Protein AF-A0AAV0WCS9-F1 (afdb_monomer)

Nearest PDB structures (foldseek):
  6gse-assembly1_A  TM=4.432E-01  e=2.119E-03  Rattus norvegicus
  8rb3-assembly1_A  TM=5.632E-01  e=1.504E-02  Mus musculus
  8uyo-assembly1_1  TM=5.446E-01  e=7.698E-02  Homo sapiens
  7n9v-assembly1_C  TM=5.754E-01  e=1.910E+00  Human immunodeficiency virus 1
  6bht-assembly1_D  TM=5.133E-01  e=1.537E+00  Human immunodeficiency virus type 1 (NEW YORK-5 ISOLATE)

Solvent-accessible surface area (backbone atoms only — not comparable to full-atom values): 8465 Å² total; per-residue (Å²): 135,80,80,58,50,66,60,54,51,52,55,49,52,49,53,32,60,78,68,66,52,49,65,69,48,48,65,68,50,46,60,80,77,40,58,73,70,54,34,55,48,53,53,52,49,41,72,77,37,77,85,65,49,61,68,62,48,52,50,53,49,38,58,63,60,41,58,70,68,34,52,64,48,49,50,49,48,57,75,67,45,55,70,48,101,88,56,54,72,68,61,48,51,53,54,50,51,51,50,46,40,72,68,34,79,82,66,52,68,68,62,53,49,54,55,52,56,72,18,45,56,67,77,58,46,52,53,53,52,51,57,53,54,51,60,62,64,71,74,74,81,91,130

Secondary structure (DSSP, 8-state):
-PPPHHHHHHHHHHHHHHTT--HHHHHHHGGGT--HHHHHHHHHHHHH-TT--HHHHHHHHHHHHSSTTHHHHHHHHHHH----TTS-HHHHHHHHHHHHHHH-TT--HHHHHHHHHHTS-HHHHHHHHHHHHHHHHTS----

Sequence (143 aa):
MGEDVDAFIEDFDLAALINNWSEIEKITLLPLYLKDSASIFFKLIKTKTPNINWEQTKQQIKEKFTNIGNDKLLRIQLNQRKLMDNENLNEFIINMMELCYKINPNMVEEEICEKIMVGLPDEIYNKIEILDNTKVVGKGRYW

Mean predicted aligned error: 13.57 Å

InterPro domains:
  IPR005162 Retrotransposon-derived protein PEG10, N-terminal capsid-like domain [PF03732] (30-121)

Radius of gyration: 24.12 Å; Cα contacts (8 Å, |Δi|>4): 73; chains: 1; bounding box: 42×34×83 Å

pLDDT: mean 83.93, std 14.51, range [32.94, 97.62]

Structure (mmCIF, N/CA/C/O backbone):
data_AF-A0AAV0WCS9-F1
#
_entry.id   AF-A0AAV0WCS9-F1
#
loop_
_atom_site.group_PDB
_atom_site.id
_atom_site.type_symbol
_atom_site.label_atom_id
_atom_site.label_alt_id
_atom_site.label_comp_id
_atom_site.label_asym_id
_atom_site.label_entity_id
_atom_site.label_seq_id
_atom_site.pdbx_PDB_ins_code
_atom_site.Cartn_x
_atom_site.Cartn_y
_atom_site.Cartn_z
_atom_site.occupancy
_atom_site.B_iso_or_equiv
_atom_site.auth_seq_id
_atom_site.auth_comp_id
_atom_site.auth_asym_id
_atom_site.auth_atom_id
_atom_site.pdbx_PDB_model_num
ATOM 1 N N . MET A 1 1 ? 11.383 0.460 3.221 1.00 38.59 1 MET A N 1
ATOM 2 C CA . MET A 1 1 ? 10.331 -0.542 2.961 1.00 38.59 1 MET A CA 1
ATOM 3 C C . MET A 1 1 ? 9.314 -0.392 4.071 1.00 38.59 1 MET A C 1
ATOM 5 O O . MET A 1 1 ? 9.696 -0.548 5.222 1.00 38.59 1 MET A O 1
ATOM 9 N N . GLY A 1 2 ? 8.110 0.077 3.746 1.00 54.50 2 GLY A N 1
ATOM 10 C CA . GLY A 1 2 ? 7.005 0.126 4.704 1.00 54.50 2 GLY A CA 1
ATOM 11 C C . GLY A 1 2 ? 6.361 -1.253 4.823 1.00 54.50 2 GLY A C 1
ATOM 12 O O . GLY A 1 2 ? 6.459 -2.043 3.886 1.00 54.50 2 GLY A O 1
ATOM 13 N N . GLU A 1 3 ? 5.761 -1.528 5.974 1.00 65.12 3 GLU A N 1
ATOM 14 C CA . GLU A 1 3 ? 4.909 -2.698 6.195 1.00 65.12 3 GLU A CA 1
ATOM 15 C C . GLU A 1 3 ? 3.675 -2.628 5.283 1.00 65.12 3 GLU A C 1
ATOM 17 O O . GLU A 1 3 ? 3.171 -1.536 4.999 1.00 65.12 3 GLU A O 1
ATOM 22 N N . ASP A 1 4 ? 3.228 -3.781 4.788 1.00 81.38 4 ASP A N 1
ATOM 23 C CA . ASP A 1 4 ? 1.995 -3.876 4.013 1.00 81.38 4 ASP A CA 1
ATOM 24 C C . ASP A 1 4 ? 0.791 -3.537 4.905 1.00 81.38 4 ASP A C 1
ATOM 26 O O . ASP A 1 4 ? 0.677 -4.024 6.030 1.00 81.38 4 ASP A O 1
ATOM 30 N N . VAL A 1 5 ? -0.093 -2.659 4.425 1.00 85.75 5 VAL A N 1
ATOM 31 C CA . VAL A 1 5 ? -1.202 -2.155 5.248 1.00 85.75 5 VAL A CA 1
ATOM 32 C C . VAL A 1 5 ? -2.209 -3.251 5.585 1.00 85.75 5 VAL A C 1
ATOM 34 O O . VAL A 1 5 ? -2.827 -3.189 6.647 1.00 85.75 5 VAL A O 1
ATOM 37 N N . ASP A 1 6 ? -2.396 -4.236 4.703 1.00 85.69 6 ASP A N 1
ATOM 38 C CA . ASP A 1 6 ? -3.333 -5.322 4.953 1.00 85.69 6 ASP A CA 1
ATOM 39 C C . ASP A 1 6 ? -2.773 -6.236 6.042 1.00 85.69 6 ASP A C 1
ATOM 41 O O . ASP A 1 6 ? -3.469 -6.469 7.031 1.00 85.69 6 ASP A O 1
ATOM 45 N N . ALA A 1 7 ? -1.493 -6.610 5.941 1.00 86.62 7 ALA A N 1
ATOM 46 C CA . ALA A 1 7 ? -0.796 -7.371 6.979 1.00 86.62 7 ALA A CA 1
ATOM 47 C C . ALA A 1 7 ? -0.828 -6.665 8.350 1.00 86.62 7 ALA A C 1
ATOM 49 O O . ALA A 1 7 ? -1.198 -7.274 9.352 1.00 86.62 7 ALA A O 1
ATOM 50 N N . PHE A 1 8 ? -0.538 -5.358 8.398 1.00 91.62 8 PHE A N 1
ATOM 51 C CA . PHE A 1 8 ? -0.603 -4.580 9.642 1.00 91.62 8 PHE A CA 1
ATOM 52 C C . PHE A 1 8 ? -1.998 -4.618 10.289 1.00 91.62 8 PHE A C 1
ATOM 54 O O . PHE A 1 8 ? -2.131 -4.780 11.505 1.00 91.62 8 PHE A O 1
ATOM 61 N N . ILE A 1 9 ? -3.055 -4.432 9.490 1.00 93.12 9 ILE A N 1
ATOM 62 C CA . ILE A 1 9 ? -4.430 -4.421 10.001 1.00 93.12 9 ILE A CA 1
ATOM 63 C C . ILE A 1 9 ? -4.840 -5.810 10.498 1.00 93.12 9 ILE A C 1
ATOM 65 O O . ILE A 1 9 ? -5.514 -5.894 11.525 1.00 93.12 9 ILE A O 1
ATOM 69 N N . GLU A 1 10 ? -4.433 -6.878 9.810 1.00 93.31 10 GLU A N 1
ATOM 70 C CA . GLU A 1 10 ? -4.679 -8.260 10.236 1.00 93.31 10 GLU A CA 1
ATOM 71 C C . GLU A 1 10 ? -4.007 -8.567 11.579 1.00 93.31 10 GLU A C 1
ATOM 73 O O . GLU A 1 10 ? -4.675 -9.040 12.503 1.00 93.31 10 GLU A O 1
ATOM 78 N N . ASP A 1 11 ? -2.731 -8.210 11.731 1.00 94.94 11 ASP A N 1
ATOM 79 C CA . ASP A 1 11 ? -1.984 -8.400 12.978 1.00 94.94 11 ASP A CA 1
ATOM 80 C C . ASP A 1 11 ? -2.586 -7.591 14.137 1.00 94.94 11 ASP A C 1
ATOM 82 O O . ASP A 1 11 ? -2.705 -8.082 15.267 1.00 94.94 11 ASP A O 1
ATOM 86 N N . PHE A 1 12 ? -3.030 -6.360 13.869 1.00 95.75 12 PHE A N 1
ATOM 87 C CA . PHE A 1 12 ? -3.698 -5.528 14.867 1.00 95.75 12 PHE A CA 1
ATOM 88 C C . PHE A 1 12 ? -5.062 -6.102 15.279 1.00 95.75 12 PHE A C 1
ATOM 90 O O . PHE A 1 12 ? -5.377 -6.142 16.472 1.00 95.75 12 PHE A O 1
ATOM 97 N N . ASP A 1 13 ? -5.875 -6.567 14.324 1.00 95.88 13 ASP A N 1
ATOM 98 C CA . ASP A 1 13 ? -7.168 -7.195 14.619 1.00 95.88 13 ASP A CA 1
ATOM 99 C C . ASP A 1 13 ? -6.984 -8.511 15.398 1.00 95.88 13 ASP A C 1
ATOM 101 O O . ASP A 1 13 ? -7.761 -8.783 16.319 1.00 95.88 13 ASP A O 1
ATOM 105 N N . LEU A 1 14 ? -5.930 -9.282 15.111 1.00 96.38 14 LEU A N 1
ATOM 106 C CA . LEU A 1 14 ? -5.565 -10.474 15.877 1.00 96.38 14 LEU A CA 1
ATOM 107 C C . LEU A 1 14 ? -5.158 -10.125 17.315 1.00 96.38 14 LEU A C 1
ATOM 109 O O . LEU A 1 14 ? -5.646 -10.748 18.261 1.00 96.38 14 LEU A O 1
ATOM 113 N N . ALA A 1 15 ? -4.312 -9.110 17.507 1.00 96.56 15 ALA A N 1
ATOM 114 C CA . ALA A 1 15 ? -3.937 -8.640 18.839 1.00 96.56 15 ALA A CA 1
ATOM 115 C C . ALA A 1 15 ? -5.168 -8.180 19.634 1.00 96.56 15 ALA A C 1
ATOM 117 O O . ALA A 1 15 ? -5.328 -8.537 20.804 1.00 96.56 15 ALA A O 1
ATOM 118 N N . ALA A 1 16 ? -6.073 -7.447 18.987 1.00 97.00 16 ALA A N 1
ATOM 119 C CA . ALA A 1 16 ? -7.310 -6.990 19.595 1.00 97.00 16 ALA A CA 1
ATOM 120 C C . ALA A 1 16 ? -8.236 -8.150 19.990 1.00 97.00 16 ALA A C 1
ATOM 122 O O . ALA A 1 16 ? -8.828 -8.118 21.068 1.00 97.00 16 ALA A O 1
ATOM 123 N N . LEU A 1 17 ? -8.327 -9.185 19.150 1.00 96.81 17 LEU A N 1
ATOM 124 C CA . LEU A 1 17 ? -9.086 -10.400 19.438 1.00 96.81 17 LEU A CA 1
ATOM 125 C C . LEU A 1 17 ? -8.527 -11.131 20.666 1.00 96.81 17 LEU A C 1
ATOM 127 O O . LEU A 1 17 ? -9.280 -11.444 21.583 1.00 96.81 17 LEU A O 1
ATOM 131 N N . ILE A 1 18 ? -7.210 -11.363 20.712 1.00 97.38 18 ILE A N 1
ATOM 132 C CA . ILE A 1 18 ? -6.547 -12.065 21.826 1.00 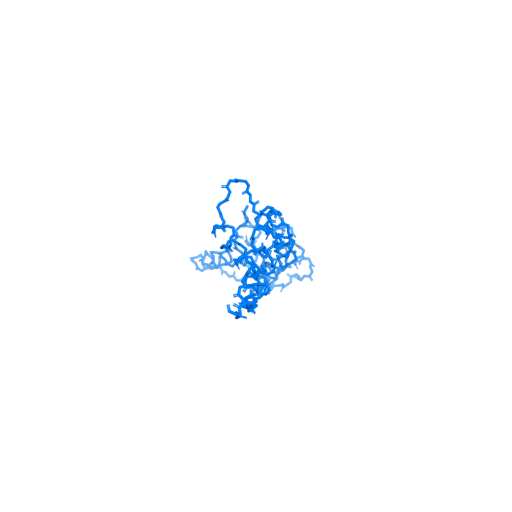97.38 18 ILE A CA 1
ATOM 133 C C . ILE A 1 18 ? -6.748 -11.318 23.151 1.00 97.38 18 ILE A C 1
ATOM 135 O O . ILE A 1 18 ? -6.930 -11.940 24.197 1.00 97.38 18 ILE A O 1
ATOM 139 N N . ASN A 1 19 ? -6.736 -9.986 23.107 1.00 96.88 19 ASN A N 1
ATOM 140 C CA . ASN A 1 19 ? -6.870 -9.139 24.290 1.00 96.88 19 ASN A CA 1
ATOM 141 C C . ASN A 1 19 ? -8.318 -8.701 24.583 1.00 96.88 19 ASN A C 1
ATOM 143 O O . ASN A 1 19 ? -8.527 -7.913 25.503 1.00 96.88 19 ASN A O 1
ATOM 147 N N . ASN A 1 20 ? -9.314 -9.202 23.839 1.00 96.38 20 ASN A N 1
ATOM 148 C CA . ASN A 1 20 ? -10.731 -8.835 23.967 1.00 96.38 20 ASN A CA 1
ATOM 149 C C . ASN A 1 20 ? -10.997 -7.320 23.924 1.00 96.38 20 ASN A C 1
ATOM 151 O O . ASN A 1 20 ? -11.837 -6.808 24.665 1.00 96.38 20 ASN A O 1
ATOM 155 N N . TRP A 1 21 ? -10.297 -6.592 23.055 1.00 97.62 21 TRP A N 1
ATOM 156 C CA . TRP A 1 21 ? -10.539 -5.161 22.900 1.00 97.62 21 TRP A CA 1
ATOM 157 C C . TRP A 1 21 ? -11.904 -4.902 22.263 1.00 97.62 21 TRP A C 1
ATOM 159 O O . TRP A 1 21 ? -12.233 -5.408 21.186 1.00 97.62 21 TRP A O 1
ATOM 169 N N . SER A 1 22 ? -12.668 -4.033 22.910 1.00 95.50 22 SER A N 1
ATOM 170 C CA . SER A 1 22 ? -13.842 -3.389 22.343 1.00 95.50 22 SER A CA 1
ATOM 171 C C . SE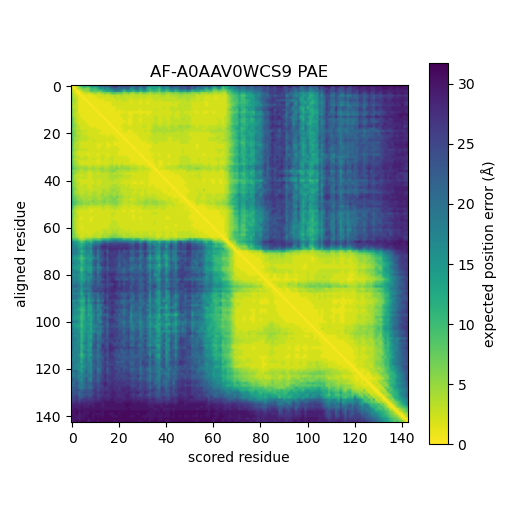R A 1 22 ? -13.466 -2.476 21.176 1.00 95.50 22 SER A C 1
ATOM 173 O O . SER A 1 22 ? -12.317 -2.074 20.985 1.00 95.50 22 SER A O 1
ATOM 175 N N . GLU A 1 23 ? -14.466 -2.083 20.395 1.00 93.94 23 GLU A N 1
ATOM 176 C CA . GLU A 1 23 ? -14.262 -1.179 19.265 1.00 93.94 23 GLU A CA 1
ATOM 177 C C . GLU A 1 23 ? -13.672 0.180 19.684 1.00 93.94 23 GLU A C 1
ATOM 179 O O . GLU A 1 23 ? -12.792 0.728 19.018 1.00 93.94 23 GLU A O 1
ATOM 184 N N . ILE A 1 24 ? -14.109 0.694 20.837 1.00 93.06 24 ILE A N 1
ATOM 185 C CA . ILE A 1 24 ? -13.599 1.940 21.418 1.00 93.06 24 ILE A CA 1
ATOM 186 C C . ILE A 1 24 ? -12.118 1.786 21.779 1.00 93.06 24 ILE A C 1
ATOM 188 O O . ILE A 1 24 ? -11.321 2.689 21.509 1.00 93.06 24 ILE A O 1
ATOM 192 N N . GLU A 1 25 ? -11.732 0.646 22.352 1.00 96.06 25 GLU A N 1
ATOM 193 C CA . GLU A 1 25 ? -10.338 0.353 22.690 1.00 96.06 25 GLU A CA 1
ATOM 194 C C . GLU A 1 25 ? -9.474 0.228 21.437 1.00 96.06 25 GLU A C 1
ATOM 196 O O . GLU A 1 25 ? -8.422 0.859 21.389 1.00 96.06 25 GLU A O 1
ATOM 201 N N . LYS A 1 26 ? -9.937 -0.461 20.383 1.00 95.94 26 LYS A N 1
ATOM 202 C CA . LYS A 1 26 ? -9.216 -0.532 19.097 1.00 95.94 26 LYS A CA 1
ATOM 203 C C . LYS A 1 26 ? -8.872 0.861 18.566 1.00 95.94 26 LYS A C 1
ATOM 205 O O . LYS A 1 26 ? -7.715 1.146 18.272 1.00 95.94 26 LYS A O 1
ATOM 210 N N . ILE A 1 27 ? -9.857 1.759 18.507 1.00 94.88 27 ILE A N 1
ATOM 211 C CA . ILE A 1 27 ? -9.668 3.137 18.022 1.00 94.88 27 ILE A CA 1
ATOM 212 C C . ILE A 1 27 ? -8.742 3.940 18.944 1.00 94.88 27 ILE A C 1
ATOM 214 O O . ILE A 1 27 ? -7.947 4.752 18.470 1.00 94.88 27 ILE A O 1
ATOM 218 N N . THR A 1 28 ? -8.848 3.735 20.256 1.00 93.06 28 THR A N 1
ATOM 219 C CA . THR A 1 28 ? -8.049 4.456 21.258 1.00 93.06 28 THR A CA 1
ATOM 220 C C . THR A 1 28 ? -6.587 4.011 21.250 1.00 93.06 28 THR A C 1
ATOM 222 O O . THR A 1 28 ? -5.695 4.839 21.430 1.00 93.06 28 THR A O 1
ATOM 225 N N . LEU A 1 29 ? -6.339 2.720 21.024 1.00 95.06 29 LEU A N 1
ATOM 226 C CA . LEU A 1 29 ? -5.014 2.107 21.072 1.00 95.06 29 LEU A CA 1
ATOM 227 C C . LEU A 1 29 ? -4.278 2.173 19.736 1.00 95.06 29 LEU A C 1
ATOM 229 O O . LEU A 1 29 ? -3.053 2.252 19.744 1.00 95.06 29 LEU A O 1
ATOM 233 N N . LEU A 1 30 ? -4.989 2.214 18.603 1.00 94.69 30 LEU A N 1
ATOM 234 C CA . LEU A 1 30 ? -4.394 2.271 17.264 1.00 94.69 30 LEU A CA 1
ATOM 235 C C . LEU A 1 30 ? -3.233 3.287 17.129 1.00 94.69 30 LEU A C 1
ATOM 237 O O . LEU A 1 30 ? -2.186 2.896 16.616 1.00 94.69 30 LEU A O 1
ATOM 241 N N . PRO A 1 31 ? -3.317 4.544 17.626 1.00 92.50 31 PRO A N 1
ATOM 242 C CA . PRO A 1 31 ? -2.211 5.507 17.553 1.00 92.50 31 PRO A CA 1
ATOM 243 C C . PRO A 1 31 ? -0.879 5.031 18.128 1.00 92.50 31 PRO A C 1
ATOM 245 O O . PRO A 1 31 ? 0.157 5.536 17.707 1.00 92.50 31 PRO A O 1
ATOM 248 N N . LEU A 1 32 ? -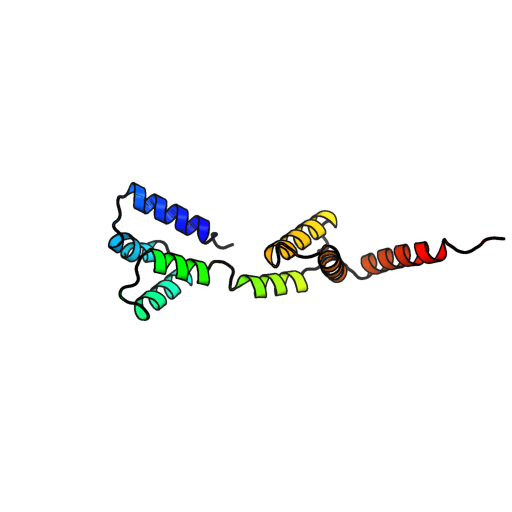0.899 4.109 19.096 1.00 93.00 32 LEU A N 1
ATOM 249 C CA . LEU A 1 32 ? 0.303 3.575 19.741 1.00 93.00 32 LEU A CA 1
ATOM 250 C C . LEU A 1 32 ? 1.098 2.653 18.807 1.00 93.00 32 LEU A C 1
ATOM 252 O O . LEU A 1 32 ? 2.295 2.461 19.006 1.00 93.00 32 LEU A O 1
ATOM 256 N N . TYR A 1 33 ? 0.434 2.113 17.785 1.00 92.00 33 TYR A N 1
ATOM 257 C CA . TYR A 1 33 ? 0.999 1.192 16.801 1.00 92.00 33 TYR A CA 1
ATOM 258 C C . TYR A 1 33 ? 1.337 1.891 15.478 1.00 92.00 33 TYR A C 1
ATOM 260 O O . TYR A 1 33 ? 2.076 1.350 14.661 1.00 92.00 33 TYR A O 1
ATOM 268 N N . LEU A 1 34 ? 0.845 3.116 15.270 1.00 90.00 34 LEU A N 1
ATOM 269 C CA . LEU A 1 34 ? 1.117 3.902 14.070 1.00 90.00 34 LEU A CA 1
ATOM 270 C C . LEU A 1 34 ? 2.368 4.767 14.237 1.00 90.00 34 LEU A C 1
ATOM 272 O O . LEU A 1 34 ? 2.528 5.482 15.227 1.00 90.00 34 LEU A O 1
ATOM 276 N N . LYS A 1 35 ? 3.217 4.785 13.208 1.00 83.62 35 LYS A N 1
ATOM 277 C CA . LYS A 1 35 ? 4.410 5.641 13.137 1.00 83.62 35 LYS A CA 1
ATOM 278 C C . LYS A 1 35 ? 4.275 6.691 12.036 1.00 83.62 35 LYS A C 1
ATOM 280 O O . LYS A 1 35 ? 3.486 6.538 11.103 1.00 83.62 35 LYS A O 1
ATOM 285 N N . ASP A 1 36 ? 5.031 7.776 12.180 1.00 85.38 36 ASP A N 1
ATOM 286 C CA . ASP A 1 36 ? 5.233 8.804 11.156 1.00 85.38 36 ASP A CA 1
ATOM 287 C C . ASP A 1 36 ? 3.927 9.301 10.496 1.00 85.38 36 ASP A C 1
ATOM 289 O O . ASP A 1 36 ? 3.021 9.817 11.161 1.00 85.38 36 ASP A O 1
ATOM 293 N N . SER A 1 37 ? 3.818 9.148 9.174 1.00 79.62 37 SER A N 1
ATOM 294 C CA . SER A 1 37 ? 2.697 9.617 8.358 1.00 79.62 37 SER A CA 1
ATOM 295 C C . SER A 1 37 ? 1.371 8.935 8.700 1.00 79.62 37 SER A C 1
ATOM 297 O O . SER A 1 37 ? 0.327 9.585 8.615 1.00 79.62 37 SER A O 1
ATOM 299 N N . ALA A 1 38 ? 1.389 7.674 9.141 1.00 85.56 38 ALA A N 1
ATOM 300 C CA . ALA A 1 38 ? 0.188 6.954 9.556 1.00 85.56 38 ALA A CA 1
ATOM 301 C C . ALA A 1 38 ? -0.401 7.540 10.844 1.00 85.56 38 ALA A C 1
ATOM 303 O O . ALA A 1 38 ? -1.609 7.772 10.924 1.00 85.56 38 ALA A O 1
ATOM 304 N N . SER A 1 39 ? 0.456 7.894 11.808 1.00 87.06 39 SER A N 1
ATOM 305 C CA . SER A 1 39 ? 0.032 8.554 13.050 1.00 87.06 39 SER A CA 1
ATOM 306 C C . SER A 1 39 ? -0.593 9.928 12.776 1.00 87.06 39 SER A C 1
ATOM 308 O O . SER A 1 39 ? -1.644 10.270 13.325 1.00 87.06 39 SER A O 1
ATOM 310 N N . ILE A 1 40 ? 0.013 10.713 11.876 1.00 86.00 40 ILE A N 1
ATOM 311 C CA . ILE A 1 40 ? -0.526 12.017 11.457 1.00 86.00 40 ILE A CA 1
ATOM 312 C C . ILE A 1 40 ? -1.875 11.841 10.749 1.00 86.00 40 ILE A C 1
ATOM 314 O O . ILE A 1 40 ? -2.831 12.553 11.059 1.00 86.00 40 ILE A O 1
ATOM 318 N N . PHE A 1 41 ? -1.975 10.885 9.824 1.00 89.06 41 PHE A N 1
ATOM 319 C CA . PHE A 1 41 ? -3.203 10.642 9.074 1.00 89.06 41 PHE A CA 1
ATOM 320 C C . PHE A 1 41 ? -4.361 10.213 9.978 1.00 89.06 41 PHE A C 1
ATOM 322 O O . PHE A 1 41 ? -5.459 10.753 9.856 1.00 89.06 41 PHE A O 1
ATOM 329 N N . PHE A 1 42 ? -4.119 9.324 10.942 1.00 92.25 42 PHE A N 1
ATOM 330 C CA . PHE A 1 42 ? -5.153 8.914 11.888 1.00 92.25 42 PHE A CA 1
ATOM 331 C C . PHE A 1 42 ? -5.703 10.091 12.711 1.00 92.25 42 PHE A C 1
ATOM 333 O O . PHE A 1 42 ? -6.917 10.214 12.890 1.00 92.25 42 PHE A O 1
ATOM 340 N N . LYS A 1 43 ? -4.841 11.024 13.141 1.00 89.75 43 LYS A N 1
ATOM 341 C CA . LYS A 1 43 ? -5.287 12.260 13.810 1.00 89.75 43 LYS A CA 1
ATOM 342 C C . LYS A 1 43 ? -6.200 13.097 12.908 1.00 89.75 43 LYS A C 1
ATOM 344 O O . LYS A 1 43 ? -7.212 13.606 13.381 1.00 89.75 43 LYS A O 1
ATOM 349 N N . LEU A 1 44 ? -5.888 13.207 11.613 1.00 87.94 44 LEU A N 1
ATOM 350 C CA . LEU A 1 44 ? -6.735 13.918 10.645 1.00 87.94 44 LEU A CA 1
ATOM 351 C C . LEU A 1 44 ? -8.105 13.251 10.475 1.00 87.94 44 LEU A C 1
ATOM 353 O O . LEU A 1 44 ? -9.119 13.953 10.447 1.00 87.94 44 LEU A O 1
ATOM 357 N N . ILE A 1 45 ? -8.147 11.916 10.409 1.00 92.00 45 ILE A N 1
ATOM 358 C CA . ILE A 1 45 ? -9.401 11.155 10.342 1.00 92.00 45 ILE A CA 1
ATOM 359 C C . ILE A 1 45 ? -10.284 11.480 11.553 1.00 92.00 45 ILE A C 1
ATOM 361 O O . ILE A 1 45 ? -11.452 11.829 11.378 1.00 92.00 45 ILE A O 1
ATOM 365 N N . LYS A 1 46 ? -9.723 11.434 12.769 1.00 89.62 46 LYS A N 1
ATOM 366 C CA . LYS A 1 46 ? -10.457 11.728 14.012 1.00 89.62 46 LYS A CA 1
ATOM 367 C C . LYS A 1 46 ? -10.947 13.172 14.088 1.00 89.62 46 LYS A C 1
ATOM 369 O O . LYS A 1 46 ? -12.051 13.399 14.571 1.00 89.62 46 LYS A O 1
ATOM 374 N N . THR A 1 47 ? -10.181 14.136 13.579 1.00 89.69 47 THR A N 1
ATOM 375 C CA . THR A 1 47 ? -10.624 15.538 13.500 1.00 89.69 47 THR A CA 1
ATOM 376 C C . THR A 1 47 ? -11.796 15.708 12.533 1.00 89.69 47 THR A C 1
ATOM 378 O O . THR A 1 47 ? -12.739 16.435 12.831 1.00 89.69 47 THR A O 1
ATOM 381 N N . LYS A 1 48 ? -11.759 15.034 11.376 1.00 88.38 48 LYS A N 1
ATOM 382 C CA . LYS A 1 48 ? -12.821 15.116 10.362 1.00 88.38 48 LYS A CA 1
ATOM 383 C C . LYS A 1 48 ? -14.079 14.341 10.768 1.00 88.38 48 LYS A C 1
ATOM 385 O O . LYS A 1 48 ? -15.184 14.772 10.458 1.00 88.38 48 LYS A O 1
ATOM 390 N N . THR A 1 49 ? -13.904 13.206 11.444 1.00 90.00 49 THR A N 1
ATOM 391 C CA . THR A 1 49 ? -14.980 12.281 11.830 1.00 90.00 49 THR A CA 1
ATOM 392 C C . THR A 1 49 ? -14.776 11.813 13.280 1.00 90.00 49 THR A C 1
ATOM 394 O O . THR A 1 49 ? -14.214 10.741 13.514 1.00 90.00 49 THR A O 1
ATOM 397 N N . PRO A 1 50 ? -15.226 12.591 14.284 1.00 87.56 50 PRO A N 1
ATOM 398 C CA . PRO A 1 50 ? -14.963 12.292 15.698 1.00 87.56 50 PR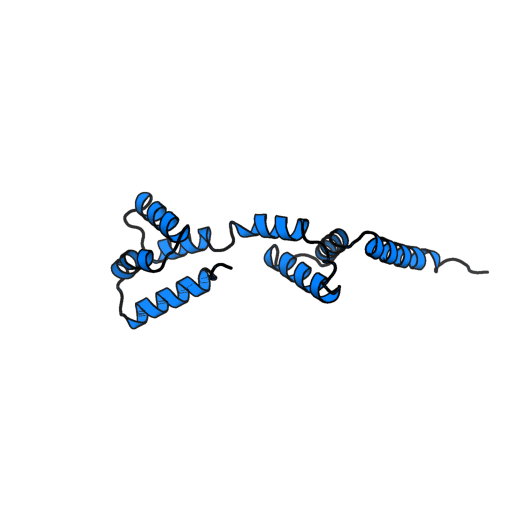O A CA 1
ATOM 399 C C . PRO A 1 50 ? -15.471 10.919 16.162 1.00 87.56 50 PRO A C 1
ATOM 401 O O . PRO A 1 50 ? -14.776 10.227 16.914 1.00 87.56 50 PRO A O 1
ATOM 404 N N . ASN A 1 51 ? -16.634 10.505 15.646 1.00 89.81 51 ASN A N 1
ATOM 405 C CA . ASN A 1 51 ? -17.321 9.249 15.972 1.00 89.81 51 ASN A CA 1
ATOM 406 C C . ASN A 1 51 ? -17.101 8.161 14.908 1.00 89.81 51 ASN A C 1
ATOM 408 O O . ASN A 1 51 ? -17.997 7.360 14.652 1.00 89.81 51 ASN A O 1
ATOM 412 N N . ILE A 1 52 ? -15.947 8.172 14.236 1.00 92.00 52 ILE A N 1
ATOM 413 C CA . ILE A 1 52 ? -15.596 7.114 13.287 1.00 92.00 52 ILE A CA 1
ATOM 414 C C . ILE A 1 52 ? -15.572 5.756 13.992 1.00 92.00 52 ILE A C 1
ATOM 416 O O . ILE A 1 52 ? -15.102 5.661 15.124 1.00 92.00 52 ILE A O 1
ATOM 420 N N . ASN A 1 53 ? -16.084 4.730 13.322 1.00 94.25 53 ASN A N 1
ATOM 421 C CA . ASN A 1 53 ? -16.098 3.355 13.812 1.00 94.25 53 ASN A CA 1
ATOM 422 C C . ASN A 1 53 ? -14.857 2.579 13.307 1.00 94.25 53 ASN A C 1
ATOM 424 O O . ASN A 1 53 ? -14.073 3.093 12.495 1.00 94.25 53 ASN A O 1
ATOM 428 N N . TRP A 1 54 ? -14.617 1.365 13.805 1.00 94.69 54 TRP A N 1
ATOM 429 C CA . TRP A 1 54 ? -13.403 0.611 13.460 1.00 94.69 54 TRP A CA 1
ATOM 430 C C . TRP A 1 54 ? -13.351 0.225 11.979 1.00 94.69 54 TRP A C 1
ATOM 432 O O . TRP A 1 54 ? -12.317 0.397 11.338 1.00 94.69 54 TRP A O 1
ATOM 442 N N . GLU A 1 55 ? -14.468 -0.214 11.400 1.00 94.06 55 GLU A N 1
ATOM 443 C CA . GLU A 1 55 ? -14.529 -0.585 9.979 1.00 94.06 55 GLU A CA 1
ATOM 444 C C . GLU A 1 55 ? -14.243 0.607 9.057 1.00 94.06 55 GLU A C 1
ATOM 446 O O . GLU A 1 55 ? -13.427 0.513 8.141 1.00 94.06 55 GLU A O 1
ATOM 451 N N . GLN A 1 56 ? -14.822 1.772 9.349 1.00 94.06 56 GLN A N 1
ATOM 452 C CA . GLN A 1 56 ? -14.543 3.018 8.632 1.00 94.06 56 GLN A CA 1
ATOM 453 C C . GLN A 1 56 ? -13.081 3.452 8.790 1.00 94.06 56 GLN A C 1
ATOM 455 O O .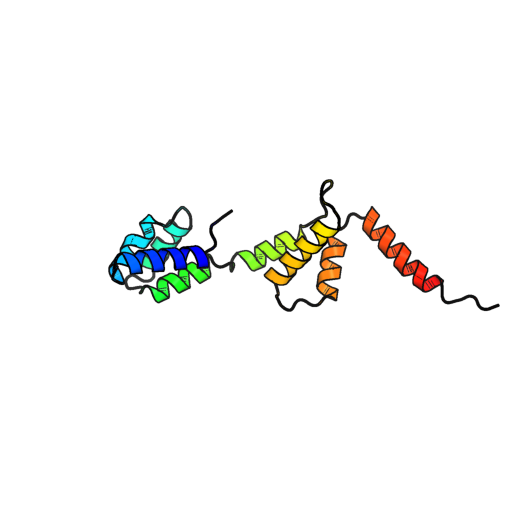 GLN A 1 56 ? -12.492 4.001 7.857 1.00 94.06 56 GLN A O 1
ATOM 460 N N . THR A 1 57 ? -12.491 3.219 9.964 1.00 94.00 57 THR A N 1
ATOM 461 C CA . THR A 1 57 ? -11.075 3.502 10.226 1.00 94.00 57 THR A CA 1
ATOM 462 C C . THR A 1 57 ? -10.182 2.608 9.370 1.00 94.00 57 THR A C 1
ATOM 464 O O . THR A 1 57 ? -9.311 3.128 8.670 1.00 94.00 57 THR A O 1
ATOM 467 N N . LYS A 1 58 ? -10.429 1.289 9.366 1.00 92.88 58 LYS A N 1
ATOM 468 C CA . LYS A 1 58 ? -9.723 0.331 8.505 1.00 92.88 58 LYS A CA 1
ATOM 469 C C . LYS A 1 58 ? -9.830 0.736 7.047 1.00 92.88 58 LYS A C 1
ATOM 471 O O . LYS A 1 58 ? -8.806 0.823 6.383 1.00 92.88 58 LYS A O 1
ATOM 476 N N . GLN A 1 59 ? -11.037 1.043 6.573 1.00 90.31 59 GLN A N 1
ATOM 477 C CA . GLN A 1 59 ? -11.257 1.452 5.191 1.00 90.31 59 GLN A CA 1
ATOM 478 C C . GLN A 1 59 ? -10.436 2.693 4.834 1.00 90.31 59 GLN A C 1
ATOM 480 O O . GLN A 1 59 ? -9.726 2.665 3.842 1.00 90.31 59 GLN A O 1
ATOM 485 N N . GLN A 1 60 ? -10.452 3.753 5.647 1.00 89.50 60 GLN A N 1
ATOM 486 C CA . GLN A 1 60 ? -9.702 4.975 5.329 1.00 89.50 60 GLN A CA 1
ATOM 487 C C . GLN A 1 60 ? -8.182 4.790 5.414 1.00 89.50 60 GLN A C 1
ATOM 489 O O . GLN A 1 60 ? -7.448 5.370 4.613 1.00 89.50 60 GLN A O 1
ATOM 494 N N . ILE A 1 61 ? -7.689 3.998 6.373 1.00 89.19 61 ILE A N 1
ATOM 495 C CA . ILE A 1 61 ? -6.260 3.662 6.469 1.00 89.19 61 ILE A CA 1
ATOM 496 C C . ILE A 1 61 ? -5.848 2.824 5.264 1.00 89.19 61 ILE A C 1
ATOM 498 O O . ILE A 1 61 ? -4.861 3.160 4.613 1.00 89.19 61 ILE A O 1
ATOM 502 N N . LYS A 1 62 ? -6.633 1.802 4.914 1.00 87.12 62 LYS A N 1
ATOM 503 C CA . LYS A 1 62 ? -6.427 1.023 3.699 1.00 87.12 62 LYS A CA 1
ATOM 504 C C . LYS A 1 62 ? -6.489 1.934 2.482 1.00 87.12 62 LYS A C 1
ATOM 506 O O . LYS A 1 62 ? -5.503 2.018 1.793 1.00 87.12 62 LYS A O 1
ATOM 511 N N . GLU A 1 63 ? -7.508 2.732 2.234 1.00 84.44 63 GLU A N 1
ATOM 512 C CA . GLU A 1 63 ? -7.524 3.641 1.075 1.00 84.44 63 GLU A CA 1
ATOM 513 C C . GLU A 1 63 ? -6.303 4.579 1.015 1.00 84.44 63 GLU A C 1
ATOM 515 O O . GLU A 1 63 ? -5.784 4.881 -0.057 1.00 84.44 63 GLU A O 1
ATOM 520 N N . LYS A 1 64 ? -5.799 5.044 2.162 1.00 82.50 64 LYS A N 1
ATOM 521 C CA . LYS A 1 64 ? -4.644 5.944 2.189 1.00 82.50 64 LYS A CA 1
ATOM 522 C C . LYS A 1 64 ? -3.305 5.240 1.963 1.00 82.50 64 LYS A C 1
ATOM 524 O O . LYS A 1 64 ? -2.430 5.828 1.321 1.00 82.50 64 LYS A O 1
ATOM 529 N N . PHE A 1 65 ? -3.129 4.057 2.547 1.00 77.94 65 PHE A N 1
ATOM 530 C CA . PHE A 1 65 ? -1.849 3.344 2.643 1.00 77.94 65 PHE A CA 1
ATOM 531 C C . PHE A 1 65 ? -1.801 2.046 1.833 1.00 77.94 65 PHE A C 1
ATOM 533 O O . PHE A 1 65 ? -0.719 1.605 1.463 1.00 77.94 65 PHE A O 1
ATOM 540 N N . THR A 1 66 ? -2.954 1.497 1.460 1.00 72.62 66 THR A N 1
ATOM 541 C CA . THR A 1 66 ? -3.089 0.636 0.281 1.00 72.62 66 THR A CA 1
ATOM 542 C C . THR A 1 66 ? -2.780 1.568 -0.850 1.00 72.62 66 THR A C 1
ATOM 544 O O . THR A 1 66 ? -3.495 2.538 -1.034 1.00 72.62 66 THR A O 1
ATOM 547 N N . ASN A 1 67 ? -1.655 1.331 -1.497 1.00 60.38 67 ASN A N 1
ATOM 548 C CA . ASN A 1 67 ? -1.221 1.671 -2.842 1.00 60.38 67 ASN A CA 1
ATOM 549 C C . ASN A 1 67 ? -2.026 2.606 -3.795 1.00 60.38 67 ASN A C 1
ATOM 551 O O . ASN A 1 67 ? -1.772 2.598 -4.996 1.00 60.38 67 ASN A O 1
ATOM 555 N N . ILE A 1 68 ? -2.883 3.517 -3.333 1.00 48.19 68 ILE A N 1
ATOM 556 C CA . ILE A 1 68 ? -3.538 4.578 -4.108 1.00 48.19 68 ILE A CA 1
ATOM 557 C C . ILE A 1 68 ? -2.530 5.711 -4.376 1.00 48.19 68 ILE A C 1
ATOM 559 O O . ILE A 1 68 ? -2.620 6.421 -5.374 1.00 48.19 68 ILE A O 1
ATOM 563 N N . GLY A 1 69 ? -1.473 5.810 -3.562 1.00 48.94 69 GLY A N 1
ATOM 564 C CA . GLY A 1 69 ? -0.239 6.510 -3.934 1.00 48.94 69 GLY A CA 1
ATOM 565 C C . GLY A 1 69 ? 0.661 5.718 -4.892 1.00 48.94 69 GLY A C 1
ATOM 566 O O . GLY A 1 69 ? 1.587 6.292 -5.459 1.00 48.94 69 GLY A O 1
ATOM 567 N N . ASN A 1 70 ? 0.398 4.424 -5.092 1.00 57.56 70 ASN A N 1
ATOM 568 C CA . ASN A 1 70 ? 1.294 3.526 -5.807 1.00 57.56 70 ASN A CA 1
ATOM 569 C C . ASN A 1 70 ? 0.955 3.400 -7.284 1.00 57.56 70 ASN A C 1
ATOM 571 O O . ASN A 1 70 ? 1.891 3.247 -8.027 1.00 57.56 70 ASN A O 1
ATOM 575 N N . ASP A 1 71 ? -0.274 3.555 -7.785 1.00 66.19 71 ASP A N 1
ATOM 576 C CA . ASP A 1 71 ? -0.464 3.479 -9.253 1.00 66.19 71 ASP A CA 1
ATOM 577 C C . ASP A 1 71 ? 0.390 4.534 -9.990 1.00 66.19 71 ASP A C 1
ATOM 579 O O . ASP A 1 71 ? 1.158 4.211 -10.892 1.00 66.19 71 ASP A O 1
ATOM 583 N N . LYS A 1 72 ? 0.384 5.791 -9.525 1.00 73.81 72 LYS A N 1
ATOM 584 C CA . LYS A 1 72 ? 1.234 6.842 -10.108 1.00 73.81 72 LYS A CA 1
ATOM 585 C C . LYS A 1 72 ? 2.728 6.603 -9.856 1.00 73.81 72 LYS A C 1
ATOM 587 O O . LYS A 1 72 ? 3.526 6.853 -10.755 1.00 73.81 72 LYS A O 1
ATOM 592 N N . LEU A 1 73 ? 3.121 6.136 -8.668 1.00 77.19 73 LEU A N 1
ATOM 593 C CA . LEU A 1 73 ? 4.529 5.857 -8.350 1.00 77.19 73 LEU A CA 1
ATOM 594 C C . LEU A 1 73 ? 5.058 4.606 -9.057 1.00 77.19 73 LEU A C 1
ATOM 596 O O . LEU A 1 73 ? 6.161 4.655 -9.576 1.00 77.19 73 LEU A O 1
ATOM 600 N N . LEU A 1 74 ? 4.273 3.537 -9.148 1.00 80.69 74 LEU A N 1
ATOM 601 C CA . LEU A 1 74 ? 4.529 2.329 -9.929 1.00 80.69 74 LEU A CA 1
ATOM 602 C C . LE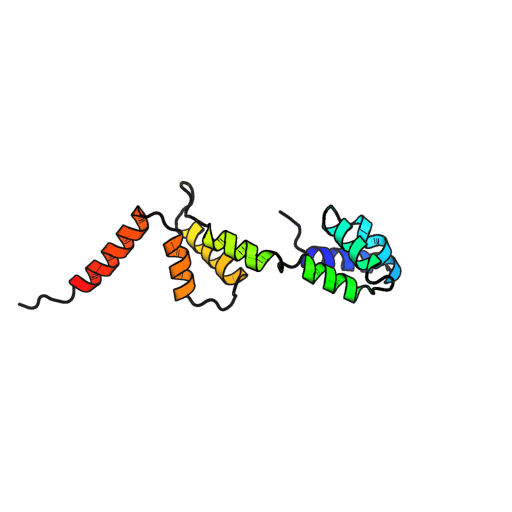U A 1 74 ? 4.623 2.682 -11.408 1.00 80.69 74 LEU A C 1
ATOM 604 O O . LEU A 1 74 ? 5.552 2.235 -12.063 1.00 80.69 74 LEU A O 1
ATOM 608 N N . ARG A 1 75 ? 3.741 3.542 -11.938 1.00 87.75 75 ARG A N 1
ATOM 609 C CA . ARG A 1 75 ? 3.871 4.055 -13.313 1.00 87.75 75 ARG A CA 1
ATOM 610 C C . ARG A 1 75 ? 5.154 4.860 -13.504 1.00 87.75 75 ARG A C 1
ATOM 612 O O . ARG A 1 75 ? 5.803 4.714 -14.533 1.00 87.75 75 ARG A O 1
ATOM 619 N N . ILE A 1 76 ? 5.540 5.696 -12.537 1.00 87.38 76 ILE A N 1
ATOM 620 C CA . ILE A 1 76 ? 6.821 6.422 -12.575 1.00 87.38 76 ILE A CA 1
ATOM 621 C C . ILE A 1 76 ? 7.995 5.436 -12.533 1.00 87.38 76 ILE A C 1
ATOM 623 O O . ILE A 1 76 ? 8.881 5.540 -13.374 1.00 87.38 76 ILE A O 1
ATOM 627 N N . GLN A 1 77 ? 7.981 4.465 -11.619 1.00 88.12 77 GLN A N 1
ATOM 628 C CA . GLN A 1 77 ? 9.001 3.425 -11.489 1.00 88.12 77 GLN A CA 1
ATOM 629 C C . GLN A 1 77 ? 9.117 2.610 -12.774 1.00 88.12 77 GLN A C 1
ATOM 631 O O . GLN A 1 77 ? 10.215 2.495 -13.299 1.00 88.12 77 GLN A O 1
ATOM 636 N N . LEU A 1 78 ? 7.999 2.128 -13.324 1.00 92.12 78 LEU A N 1
ATOM 637 C CA . LEU A 1 78 ? 7.944 1.396 -14.587 1.00 92.12 78 LEU A CA 1
ATOM 638 C C . LEU A 1 78 ? 8.540 2.223 -15.732 1.00 92.12 78 LEU A C 1
ATOM 640 O O . LEU A 1 78 ? 9.374 1.725 -16.477 1.00 92.12 78 LEU A O 1
ATOM 644 N N . ASN A 1 79 ? 8.162 3.500 -15.851 1.00 90.38 79 ASN A N 1
ATOM 645 C CA . ASN A 1 79 ? 8.659 4.370 -16.922 1.00 90.38 79 ASN A CA 1
ATOM 646 C C . ASN A 1 79 ? 10.140 4.763 -16.753 1.00 90.38 79 ASN A C 1
ATOM 648 O O . ASN A 1 79 ? 10.794 5.111 -17.733 1.00 90.38 79 ASN A O 1
ATOM 652 N N . GLN A 1 80 ? 10.666 4.756 -15.526 1.00 91.38 80 GLN A N 1
ATOM 653 C CA . GLN A 1 80 ? 12.063 5.092 -15.223 1.00 91.38 80 GLN A CA 1
ATOM 654 C C . GLN A 1 80 ? 12.974 3.864 -15.154 1.00 91.38 80 GLN A C 1
ATOM 656 O O . GLN A 1 80 ? 14.195 4.011 -15.092 1.00 91.38 80 GLN A O 1
ATOM 661 N N . ARG A 1 81 ? 12.407 2.656 -15.147 1.00 93.56 81 ARG A N 1
ATOM 662 C CA . ARG A 1 81 ? 13.162 1.423 -14.985 1.00 93.56 81 ARG A CA 1
ATOM 663 C C . ARG A 1 81 ? 14.003 1.146 -16.230 1.00 93.56 81 ARG A C 1
ATOM 665 O O . ARG A 1 81 ? 13.485 0.997 -17.331 1.00 93.56 81 ARG A O 1
ATOM 672 N N . LYS A 1 82 ? 15.317 1.057 -16.030 1.00 94.31 82 LYS A N 1
ATOM 673 C CA . LYS A 1 82 ? 16.310 0.678 -17.043 1.00 94.31 82 LYS A CA 1
ATOM 674 C C . LYS A 1 82 ? 17.078 -0.544 -16.571 1.00 94.31 82 LYS A C 1
ATOM 676 O O . LYS A 1 82 ? 17.303 -0.641 -15.365 1.00 94.31 82 LYS A O 1
ATOM 681 N N . LEU A 1 83 ? 17.473 -1.436 -17.478 1.00 92.56 83 LEU A N 1
ATOM 682 C CA . LEU A 1 83 ? 18.394 -2.537 -17.167 1.00 92.56 83 LEU A CA 1
ATOM 683 C C . LEU A 1 83 ? 19.664 -1.971 -16.511 1.00 92.56 83 LEU A C 1
ATOM 685 O O . LEU A 1 83 ? 20.262 -1.037 -17.044 1.00 92.56 83 LEU A O 1
ATOM 689 N N . MET A 1 84 ? 20.043 -2.501 -15.348 1.00 90.19 84 MET A N 1
ATOM 690 C CA . MET A 1 84 ? 21.231 -2.041 -14.618 1.00 90.19 84 MET A CA 1
ATOM 691 C C . MET A 1 84 ? 22.488 -2.782 -15.086 1.00 90.19 84 MET A C 1
ATOM 693 O O . MET A 1 84 ? 22.407 -3.942 -15.479 1.00 90.19 84 MET A O 1
ATOM 697 N N . ASP A 1 85 ? 23.660 -2.152 -14.963 1.00 85.94 85 ASP A N 1
ATOM 698 C CA . ASP A 1 85 ? 24.948 -2.720 -15.407 1.00 85.94 85 ASP A CA 1
ATOM 699 C C . ASP A 1 85 ? 25.290 -4.077 -14.760 1.00 85.94 85 ASP A C 1
ATOM 701 O O . ASP A 1 85 ? 26.037 -4.875 -15.323 1.00 85.94 85 ASP A O 1
ATOM 705 N N . ASN A 1 86 ? 24.760 -4.341 -13.563 1.00 88.50 86 ASN A N 1
ATOM 706 C CA . ASN A 1 86 ? 24.983 -5.561 -12.785 1.00 88.50 86 ASN A CA 1
ATOM 707 C C . ASN A 1 86 ? 23.766 -6.499 -12.734 1.00 88.50 86 ASN A C 1
ATOM 709 O O . ASN A 1 86 ? 23.803 -7.494 -12.013 1.00 88.50 86 ASN A O 1
ATOM 713 N N . GLU A 1 87 ? 22.693 -6.181 -13.453 1.00 89.81 87 GLU A N 1
ATOM 714 C CA . GLU A 1 87 ? 21.475 -6.982 -13.499 1.00 89.81 87 GLU A CA 1
ATOM 715 C C . GLU A 1 87 ? 21.464 -7.853 -14.755 1.00 89.81 87 GLU A C 1
ATOM 717 O O . GLU A 1 87 ? 21.801 -7.398 -15.850 1.00 89.81 87 GLU A O 1
ATOM 722 N N . ASN A 1 88 ? 21.050 -9.116 -14.622 1.00 91.44 88 ASN A N 1
ATOM 723 C CA . ASN A 1 88 ? 20.863 -9.952 -15.802 1.00 91.44 88 ASN A CA 1
ATOM 724 C C . ASN A 1 88 ? 19.501 -9.696 -16.468 1.00 91.44 88 ASN A C 1
ATOM 726 O O . ASN A 1 88 ? 18.520 -9.307 -15.836 1.00 91.44 88 ASN A O 1
ATOM 730 N N . LEU A 1 89 ? 19.430 -9.956 -17.774 1.00 88.38 89 LEU A N 1
ATOM 731 C CA . LEU A 1 89 ? 18.250 -9.640 -18.579 1.00 88.38 89 LEU A CA 1
ATOM 732 C C . LEU A 1 89 ? 16.970 -10.344 -18.090 1.00 88.38 89 LEU A C 1
ATOM 734 O O . LEU A 1 89 ? 15.893 -9.758 -18.153 1.00 88.38 89 LEU A O 1
ATOM 738 N N . ASN A 1 90 ? 17.076 -11.577 -17.587 1.00 88.62 90 ASN A N 1
ATOM 739 C CA . ASN A 1 90 ? 15.915 -12.324 -17.099 1.00 88.62 90 ASN A CA 1
ATOM 740 C C . ASN A 1 90 ? 15.354 -11.719 -15.806 1.00 88.62 90 ASN A C 1
ATOM 742 O O . ASN A 1 90 ? 14.140 -11.580 -15.683 1.00 88.62 90 ASN A O 1
ATOM 746 N N . GLU A 1 91 ? 16.219 -11.325 -14.868 1.00 86.31 91 GLU A N 1
ATOM 747 C CA . GLU A 1 91 ? 15.821 -10.604 -13.652 1.00 86.31 91 GLU A CA 1
ATOM 748 C C . GLU A 1 91 ? 15.119 -9.292 -14.000 1.00 86.31 91 GLU A C 1
ATOM 750 O O . GLU A 1 91 ? 14.035 -9.016 -13.485 1.00 86.31 91 GLU A O 1
ATOM 755 N N . PHE A 1 92 ? 15.676 -8.533 -14.943 1.00 92.75 92 PHE A N 1
ATOM 756 C CA . PHE A 1 92 ? 15.064 -7.301 -15.429 1.00 92.75 92 PHE A CA 1
ATOM 757 C C . PHE A 1 92 ? 13.660 -7.530 -16.002 1.00 92.75 92 PHE A C 1
ATOM 759 O O . PHE A 1 92 ? 12.725 -6.821 -15.629 1.00 92.75 92 PHE A O 1
ATOM 766 N N . ILE A 1 93 ? 13.490 -8.536 -16.866 1.00 91.62 93 ILE A N 1
ATOM 767 C CA . ILE A 1 93 ? 12.194 -8.871 -17.474 1.00 91.62 93 ILE A CA 1
ATOM 768 C C . ILE A 1 93 ? 11.173 -9.262 -16.402 1.00 91.62 93 ILE A C 1
ATOM 770 O O . ILE A 1 93 ? 10.063 -8.733 -16.404 1.00 91.62 93 ILE A O 1
ATOM 774 N N . ILE A 1 94 ? 11.545 -10.132 -15.458 1.00 86.25 94 ILE A N 1
ATOM 775 C CA . ILE A 1 94 ? 10.654 -10.565 -14.371 1.00 86.25 94 ILE A CA 1
ATOM 776 C C . ILE A 1 94 ? 10.217 -9.363 -13.524 1.00 86.25 94 ILE A C 1
ATOM 778 O O . ILE A 1 94 ? 9.030 -9.209 -13.239 1.00 86.25 94 ILE A O 1
ATOM 782 N N . ASN A 1 95 ? 11.152 -8.475 -13.181 1.00 88.19 95 ASN A N 1
ATOM 783 C CA . ASN A 1 95 ? 10.870 -7.262 -12.416 1.00 88.19 95 ASN A CA 1
ATOM 784 C C . ASN A 1 95 ? 9.939 -6.300 -13.176 1.00 88.19 95 ASN A C 1
ATOM 786 O O . ASN A 1 95 ? 9.026 -5.718 -12.589 1.00 88.19 95 ASN A O 1
ATOM 790 N N . MET A 1 96 ? 10.139 -6.141 -14.487 1.00 92.88 96 MET A N 1
ATOM 791 C CA . MET A 1 96 ? 9.257 -5.335 -15.336 1.00 92.88 96 MET A CA 1
ATOM 792 C C . MET A 1 96 ? 7.847 -5.926 -15.407 1.00 92.88 96 MET A C 1
ATOM 794 O O . MET A 1 96 ? 6.874 -5.195 -15.237 1.00 92.88 96 MET A O 1
ATOM 798 N N . MET A 1 97 ? 7.723 -7.244 -15.589 1.00 89.38 97 MET A N 1
ATOM 799 C CA . MET A 1 97 ? 6.430 -7.936 -15.591 1.00 89.38 97 MET A CA 1
ATOM 800 C C . MET A 1 97 ? 5.705 -7.778 -14.253 1.00 89.38 97 MET A C 1
ATOM 802 O O . MET A 1 97 ? 4.511 -7.483 -14.231 1.00 89.38 97 MET A O 1
ATOM 806 N N . GLU A 1 98 ? 6.421 -7.918 -13.137 1.00 84.69 98 GLU A N 1
ATOM 807 C CA . GLU A 1 98 ? 5.860 -7.712 -11.803 1.00 84.69 98 GLU A CA 1
ATOM 808 C C . GLU A 1 98 ? 5.294 -6.288 -11.645 1.00 84.69 98 GLU A C 1
ATOM 810 O O . GLU A 1 98 ? 4.167 -6.119 -11.174 1.00 84.69 98 GLU A O 1
ATOM 815 N N . LEU A 1 99 ? 6.031 -5.260 -12.084 1.00 84.88 99 LEU A N 1
ATOM 816 C CA . LEU A 1 99 ? 5.560 -3.870 -12.067 1.00 84.88 99 LEU A CA 1
ATOM 817 C C . LEU A 1 99 ? 4.325 -3.667 -12.955 1.00 84.88 99 LEU A C 1
ATOM 819 O O . LEU A 1 99 ? 3.371 -3.014 -12.527 1.00 84.88 99 LEU A O 1
ATOM 823 N N . CYS A 1 100 ? 4.312 -4.248 -14.156 1.00 89.81 100 CYS A N 1
ATOM 824 C CA . CYS A 1 100 ? 3.174 -4.185 -15.072 1.00 89.81 100 CYS A CA 1
ATOM 825 C C . CYS A 1 100 ? 1.906 -4.784 -14.451 1.00 89.81 100 CYS A C 1
ATOM 827 O O . CYS A 1 100 ? 0.869 -4.121 -14.428 1.00 89.81 100 CYS A O 1
ATOM 829 N N . TYR A 1 101 ? 1.993 -5.985 -13.872 1.00 85.25 101 TYR A N 1
ATOM 830 C CA . TYR A 1 101 ? 0.839 -6.646 -13.258 1.00 85.25 101 TYR A CA 1
ATOM 831 C C . TYR A 1 101 ? 0.381 -5.984 -11.955 1.00 85.25 101 TYR A C 1
ATOM 833 O O . TYR A 1 101 ? -0.813 -5.990 -11.659 1.00 85.25 101 TYR A O 1
ATOM 841 N N . LYS A 1 102 ? 1.291 -5.347 -11.205 1.00 79.81 102 LYS A N 1
ATOM 842 C CA . LYS A 1 102 ? 0.926 -4.506 -10.050 1.00 79.81 102 LYS A CA 1
ATOM 843 C C . LYS A 1 102 ? 0.126 -3.263 -10.456 1.00 79.81 102 LYS A C 1
ATOM 845 O O . LYS A 1 102 ? -0.699 -2.803 -9.672 1.00 79.81 102 LYS A O 1
ATOM 850 N N . ILE A 1 103 ? 0.368 -2.715 -11.650 1.00 84.06 103 ILE A N 1
ATOM 851 C CA . ILE A 1 103 ? -0.353 -1.549 -12.194 1.00 84.06 103 ILE A CA 1
ATOM 852 C C . ILE A 1 103 ? -1.682 -1.971 -12.829 1.00 84.06 103 ILE A C 1
ATOM 854 O O . ILE A 1 103 ? -2.713 -1.337 -12.617 1.00 84.06 103 ILE A O 1
ATOM 858 N N . ASN A 1 104 ? -1.654 -3.023 -13.641 1.00 83.38 104 ASN A N 1
ATOM 859 C CA . ASN A 1 104 ? -2.817 -3.577 -14.313 1.00 83.38 104 ASN A CA 1
ATOM 860 C C . ASN A 1 104 ? -2.674 -5.107 -14.381 1.00 83.38 104 ASN A C 1
ATOM 862 O O . ASN A 1 104 ? -1.936 -5.609 -15.230 1.00 83.38 104 ASN A O 1
ATOM 866 N N . PRO A 1 105 ? -3.419 -5.860 -13.552 1.00 83.56 105 PRO A N 1
ATOM 867 C CA . PRO A 1 105 ? -3.386 -7.323 -13.57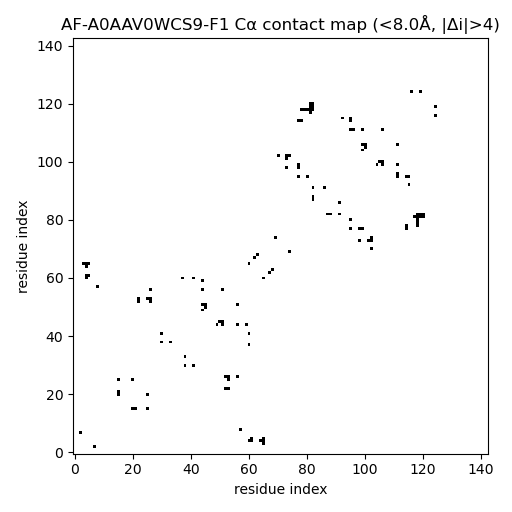0 1.00 83.56 105 PRO A CA 1
ATOM 868 C C . PRO A 1 105 ? -3.770 -7.948 -14.918 1.00 83.56 105 PRO A C 1
ATOM 870 O O . PRO A 1 105 ? -3.421 -9.093 -15.176 1.00 83.56 105 PRO A O 1
ATOM 873 N N . ASN A 1 106 ? -4.467 -7.199 -15.779 1.00 86.69 106 ASN A N 1
ATOM 874 C CA . ASN A 1 106 ? -4.911 -7.631 -17.104 1.00 86.69 106 ASN A CA 1
ATOM 875 C C . ASN A 1 106 ? -4.145 -6.918 -18.236 1.00 86.69 106 ASN A C 1
ATOM 877 O O . ASN A 1 106 ? -4.693 -6.738 -19.324 1.00 86.69 106 ASN A O 1
ATOM 881 N N . MET A 1 107 ? -2.921 -6.438 -17.982 1.00 90.75 107 MET A N 1
ATOM 882 C CA . MET A 1 107 ? -2.086 -5.820 -19.018 1.00 90.75 107 MET A CA 1
ATOM 883 C C . MET A 1 107 ? -1.764 -6.841 -20.116 1.00 90.75 107 MET A C 1
ATOM 885 O O . MET A 1 107 ? -1.381 -7.973 -19.822 1.00 90.75 107 MET A O 1
ATOM 889 N N . VAL A 1 108 ? -1.938 -6.444 -21.378 1.00 94.38 108 VAL A N 1
ATOM 890 C CA . VAL A 1 108 ? -1.686 -7.324 -22.527 1.00 94.38 108 VAL A CA 1
ATOM 891 C C . VAL A 1 108 ? -0.188 -7.471 -22.787 1.00 94.38 108 VAL A C 1
ATOM 893 O O . VAL A 1 108 ? 0.586 -6.547 -22.546 1.00 94.38 108 VAL A O 1
ATOM 896 N N . GLU A 1 109 ? 0.219 -8.629 -23.307 1.00 89.69 109 GLU A N 1
ATOM 897 C CA . GLU A 1 109 ? 1.632 -8.970 -23.527 1.00 89.69 109 GLU A CA 1
ATOM 898 C C . GLU A 1 109 ? 2.362 -7.950 -24.414 1.00 89.69 109 GLU A C 1
ATOM 900 O O . GLU A 1 109 ? 3.484 -7.564 -24.101 1.00 89.69 109 GLU A O 1
ATOM 905 N N . GLU A 1 110 ? 1.700 -7.443 -25.457 1.00 92.56 110 GLU A N 1
ATOM 906 C CA . GLU A 1 110 ? 2.248 -6.415 -26.352 1.00 92.56 110 GLU A CA 1
ATOM 907 C C . GLU A 1 110 ? 2.644 -5.135 -25.593 1.00 92.56 110 GLU A C 1
ATOM 909 O O . GLU A 1 110 ? 3.760 -4.642 -25.749 1.00 92.56 110 GLU A O 1
ATOM 914 N N . GLU A 1 111 ? 1.787 -4.656 -24.685 1.00 93.00 111 GLU A N 1
ATOM 915 C CA . GLU A 1 111 ? 2.071 -3.478 -23.854 1.00 93.00 111 GLU A CA 1
ATOM 916 C C . GLU A 1 111 ? 3.250 -3.744 -22.904 1.00 93.00 111 GLU A C 1
ATOM 918 O O . GLU A 1 111 ? 4.118 -2.889 -22.718 1.00 93.00 111 GLU A O 1
ATOM 923 N N . ILE A 1 112 ? 3.331 -4.947 -22.330 1.00 92.44 112 ILE A N 1
ATOM 924 C CA . ILE A 1 112 ? 4.447 -5.344 -21.460 1.00 92.44 112 ILE A CA 1
ATOM 925 C C . ILE A 1 112 ? 5.761 -5.352 -22.254 1.00 92.44 112 ILE A C 1
ATOM 927 O O . ILE A 1 112 ? 6.768 -4.818 -21.779 1.00 92.44 112 ILE A O 1
ATOM 931 N N . CYS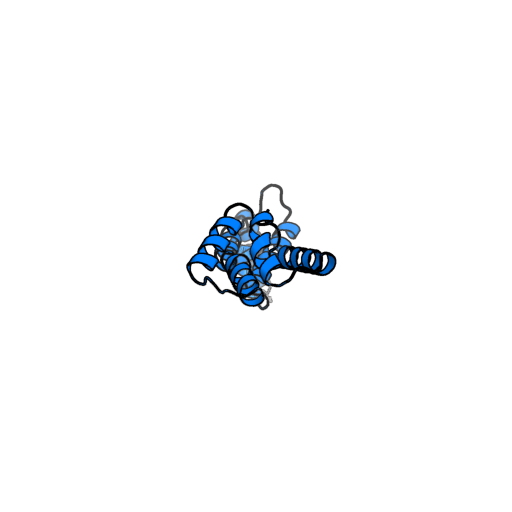 A 1 113 ? 5.753 -5.909 -23.468 1.00 92.31 113 CYS A N 1
ATOM 932 C CA . CYS A 1 113 ? 6.908 -5.925 -24.359 1.00 92.31 113 CYS A CA 1
ATOM 933 C C . CYS A 1 113 ? 7.392 -4.510 -24.688 1.00 92.31 113 CYS A C 1
ATOM 935 O O . CYS A 1 113 ? 8.587 -4.244 -24.566 1.00 92.31 113 CYS A O 1
ATOM 937 N N . GLU A 1 114 ? 6.494 -3.581 -25.026 1.00 91.56 114 GLU A N 1
ATOM 938 C CA . GLU A 1 114 ? 6.860 -2.181 -25.279 1.00 91.56 114 GLU A CA 1
ATOM 939 C C . GLU A 1 114 ? 7.570 -1.547 -24.076 1.00 91.56 114 GLU A C 1
ATOM 941 O O . GLU A 1 114 ? 8.609 -0.896 -24.225 1.00 91.56 114 GLU A O 1
ATOM 946 N N . LYS A 1 115 ? 7.056 -1.772 -22.860 1.00 92.81 115 LYS A N 1
ATOM 947 C CA . LYS A 1 115 ? 7.668 -1.248 -21.629 1.00 92.81 115 LYS A CA 1
ATOM 948 C C . LYS A 1 115 ? 9.056 -1.828 -21.387 1.00 92.81 115 LYS A C 1
ATOM 950 O O . LYS A 1 115 ? 9.967 -1.077 -21.041 1.00 92.81 115 LYS A O 1
ATOM 955 N N . ILE A 1 116 ? 9.229 -3.133 -21.595 1.00 93.81 116 ILE A N 1
ATOM 956 C CA . ILE A 1 116 ? 10.530 -3.805 -21.480 1.00 93.81 116 ILE A CA 1
ATOM 957 C C . ILE A 1 116 ? 11.520 -3.210 -22.483 1.00 93.81 116 ILE A C 1
ATOM 959 O O . ILE A 1 116 ? 12.624 -2.844 -22.087 1.00 93.81 116 ILE A O 1
ATOM 963 N N . MET A 1 117 ? 11.117 -3.054 -23.748 1.00 91.62 117 MET A N 1
ATOM 964 C CA . MET A 1 117 ? 11.977 -2.541 -24.820 1.00 91.62 117 MET A CA 1
ATOM 965 C C . MET A 1 117 ? 12.473 -1.121 -24.534 1.00 91.62 117 MET A C 1
ATOM 967 O O . MET A 1 117 ? 13.658 -0.846 -24.706 1.00 91.62 117 MET A O 1
ATOM 971 N N . VAL A 1 118 ? 11.609 -0.243 -24.011 1.00 91.25 118 VAL A N 1
ATOM 972 C CA . VAL A 1 118 ? 11.996 1.116 -23.584 1.00 91.25 118 VAL A CA 1
ATOM 973 C C . VAL A 1 118 ? 13.045 1.087 -22.471 1.00 91.25 118 VAL A C 1
ATOM 975 O O . VAL A 1 118 ? 13.837 2.022 -22.347 1.00 91.25 118 VAL A O 1
ATOM 978 N N . GLY A 1 119 ? 13.064 0.049 -21.637 1.00 91.38 119 GLY A N 1
ATOM 979 C CA . GLY A 1 119 ? 14.010 -0.088 -20.535 1.00 91.38 119 GLY A CA 1
ATOM 980 C C . GLY A 1 119 ? 15.387 -0.637 -20.928 1.00 91.38 119 GLY A C 1
ATOM 981 O O . GLY A 1 119 ? 16.300 -0.618 -20.098 1.00 91.38 119 GLY A O 1
ATOM 982 N N . LEU A 1 120 ? 15.557 -1.105 -22.168 1.00 92.94 120 LEU A N 1
ATOM 983 C CA . LEU A 1 120 ? 16.816 -1.671 -22.647 1.00 92.94 120 LEU A CA 1
ATOM 984 C C . LEU A 1 120 ? 17.822 -0.581 -23.061 1.00 92.94 120 LEU A C 1
ATOM 986 O O . LEU A 1 120 ? 17.425 0.487 -23.528 1.00 92.94 120 LEU A O 1
ATOM 990 N N . PRO A 1 121 ? 19.133 -0.847 -22.934 1.00 90.31 121 PRO A N 1
ATOM 991 C CA . PRO A 1 121 ? 20.170 -0.045 -23.571 1.00 90.31 121 PRO A CA 1
ATOM 992 C C . PRO A 1 121 ? 20.073 -0.127 -25.099 1.00 90.31 121 PRO A C 1
ATOM 994 O O . PRO A 1 121 ? 19.803 -1.203 -25.644 1.00 90.31 121 PRO A O 1
ATOM 997 N N . ASP A 1 122 ? 20.395 0.973 -25.786 1.00 87.00 122 ASP A N 1
ATOM 998 C CA . ASP A 1 122 ? 20.344 1.076 -27.254 1.00 87.00 122 ASP A CA 1
ATOM 999 C C . ASP A 1 122 ? 21.113 -0.059 -27.948 1.00 87.00 122 ASP A C 1
ATOM 1001 O O . ASP A 1 122 ? 20.672 -0.603 -28.956 1.0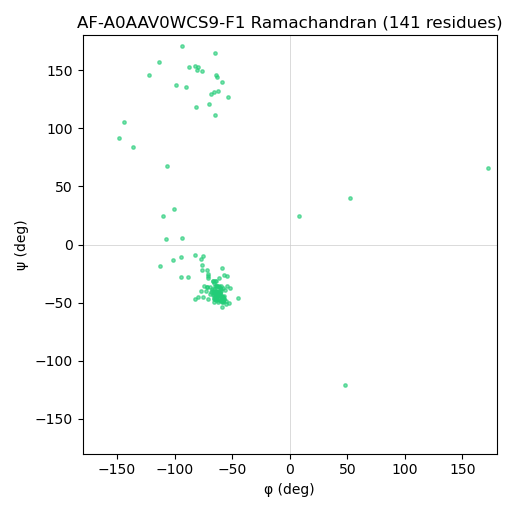0 87.00 122 ASP A O 1
ATOM 1005 N N . GLU A 1 123 ? 22.247 -0.487 -27.388 1.00 85.25 123 GLU A N 1
ATOM 1006 C CA . GLU A 1 123 ? 23.048 -1.586 -27.938 1.00 85.25 123 GLU A CA 1
ATOM 1007 C C . GLU A 1 123 ? 22.302 -2.926 -27.989 1.00 85.25 123 GLU A C 1
ATOM 1009 O O . GLU A 1 123 ? 22.502 -3.714 -28.918 1.00 85.25 123 GLU A O 1
ATOM 1014 N N . ILE A 1 124 ? 21.462 -3.208 -26.989 1.00 84.38 124 ILE A N 1
ATOM 1015 C CA . ILE A 1 124 ? 20.659 -4.433 -26.930 1.00 84.38 124 ILE A CA 1
ATOM 1016 C C . ILE A 1 124 ? 19.433 -4.271 -27.826 1.00 84.38 124 ILE A C 1
ATOM 1018 O O . ILE A 1 124 ? 19.147 -5.164 -28.624 1.00 84.38 124 ILE A O 1
ATOM 1022 N N . TYR A 1 125 ? 18.761 -3.119 -27.749 1.00 83.81 125 TYR A N 1
ATOM 1023 C CA . TYR A 1 125 ? 17.600 -2.800 -28.579 1.00 83.81 125 TYR A CA 1
ATOM 1024 C C . TYR A 1 125 ? 17.921 -2.932 -30.076 1.00 83.81 125 TYR A C 1
ATOM 1026 O O . TYR A 1 125 ? 17.266 -3.690 -30.791 1.00 83.81 125 TYR A O 1
ATOM 1034 N N . ASN A 1 126 ? 19.006 -2.298 -30.532 1.00 83.31 126 ASN A N 1
ATOM 1035 C CA . ASN A 1 126 ? 19.422 -2.310 -31.936 1.00 83.31 126 ASN A CA 1
ATOM 1036 C C . ASN A 1 126 ? 19.742 -3.727 -32.435 1.00 83.31 126 ASN A C 1
ATOM 1038 O O . ASN A 1 126 ? 19.456 -4.066 -33.581 1.00 83.31 126 ASN A O 1
ATOM 1042 N N . LYS A 1 127 ? 20.316 -4.594 -31.588 1.00 82.88 127 LYS A N 1
ATOM 1043 C CA . LYS A 1 127 ? 20.562 -6.000 -31.955 1.00 82.88 127 LYS A CA 1
ATOM 1044 C C . LYS A 1 127 ? 19.258 -6.766 -32.165 1.00 82.88 127 LYS A C 1
ATOM 1046 O O . LYS A 1 127 ? 19.179 -7.562 -33.098 1.00 82.88 127 LYS A O 1
ATOM 1051 N N . ILE A 1 128 ? 18.254 -6.531 -31.321 1.00 79.81 128 ILE A N 1
ATOM 1052 C CA . ILE A 1 128 ? 16.930 -7.154 -31.449 1.00 79.81 128 ILE A CA 1
ATOM 1053 C C . ILE A 1 128 ? 16.241 -6.660 -32.725 1.00 79.81 128 ILE A C 1
ATOM 1055 O O . ILE A 1 128 ? 15.762 -7.474 -33.511 1.00 79.81 128 ILE A O 1
ATOM 1059 N N . GLU A 1 129 ? 16.272 -5.353 -32.984 1.00 73.88 129 GLU A N 1
ATOM 1060 C CA . GLU A 1 129 ? 15.677 -4.747 -34.179 1.00 73.88 129 GLU A CA 1
ATOM 1061 C C . GLU A 1 129 ? 16.319 -5.267 -35.479 1.00 73.88 129 GLU A C 1
ATOM 1063 O O . GLU A 1 129 ? 15.626 -5.620 -36.435 1.00 73.88 129 GLU A O 1
ATOM 1068 N N . ILE A 1 130 ? 17.651 -5.399 -35.517 1.00 74.12 130 ILE A N 1
ATOM 1069 C CA . ILE A 1 130 ? 18.365 -5.991 -36.660 1.00 74.12 130 ILE A CA 1
ATOM 1070 C C . ILE A 1 130 ? 17.951 -7.456 -36.871 1.00 74.12 130 ILE A C 1
ATOM 1072 O O . ILE A 1 130 ? 17.766 -7.888 -38.013 1.00 74.12 130 ILE A O 1
ATOM 1076 N N . LEU A 1 131 ? 17.795 -8.238 -35.800 1.00 69.75 131 LEU A N 1
ATOM 1077 C CA . LEU A 1 131 ? 17.357 -9.635 -35.889 1.00 69.75 131 LEU A CA 1
ATOM 1078 C C . LEU A 1 131 ? 15.919 -9.767 -36.405 1.00 69.75 131 LEU A C 1
ATOM 1080 O O . LEU A 1 131 ? 15.618 -10.726 -37.116 1.00 69.75 131 LEU A O 1
ATOM 1084 N N . ASP A 1 132 ? 15.042 -8.818 -36.089 1.00 69.69 132 ASP A N 1
ATOM 1085 C CA . ASP A 1 132 ? 13.668 -8.831 -36.587 1.00 69.69 132 ASP A CA 1
ATOM 1086 C C . ASP A 1 132 ? 13.608 -8.418 -38.068 1.00 69.69 132 ASP A C 1
ATOM 1088 O O . ASP A 1 132 ? 13.056 -9.129 -38.912 1.00 69.69 132 ASP A O 1
ATOM 1092 N N . ASN A 1 133 ? 14.333 -7.358 -38.434 1.00 60.56 133 ASN A N 1
ATOM 1093 C CA . ASN A 1 133 ? 14.449 -6.900 -39.820 1.00 60.56 133 ASN A CA 1
ATOM 1094 C C . ASN A 1 133 ? 15.115 -7.937 -40.743 1.00 60.56 133 ASN A C 1
ATOM 1096 O O . ASN A 1 133 ? 14.719 -8.103 -41.898 1.00 60.56 133 ASN A O 1
ATOM 1100 N N . THR A 1 134 ? 16.102 -8.692 -40.256 1.00 60.12 134 THR A N 1
ATOM 1101 C CA . THR A 1 134 ? 16.754 -9.750 -41.053 1.00 60.12 134 THR A CA 1
ATOM 1102 C C . THR A 1 134 ? 15.851 -10.962 -41.299 1.00 60.12 134 THR A C 1
ATOM 1104 O O . THR A 1 134 ? 15.976 -11.599 -42.348 1.00 60.12 134 THR A O 1
ATOM 1107 N N . LYS A 1 135 ? 14.875 -11.248 -40.423 1.00 53.59 135 LYS A N 1
ATOM 1108 C CA . LYS A 1 135 ? 13.839 -12.266 -40.692 1.00 53.59 135 LYS A CA 1
ATOM 1109 C C . LYS A 1 135 ? 12.912 -11.862 -41.840 1.00 53.59 135 LYS A C 1
ATOM 1111 O O . LYS A 1 135 ? 12.470 -12.736 -42.588 1.00 53.59 135 LYS A O 1
ATOM 1116 N N . VAL A 1 136 ? 12.667 -10.564 -42.031 1.00 51.84 136 VAL A N 1
ATOM 1117 C CA . VAL A 1 136 ? 11.874 -10.040 -43.159 1.00 51.84 136 VAL A CA 1
ATOM 1118 C C . VAL A 1 136 ? 12.647 -10.151 -44.482 1.00 51.84 136 VAL A C 1
ATOM 1120 O O . VAL A 1 136 ? 12.067 -10.506 -45.507 1.00 51.84 136 VAL A O 1
ATOM 1123 N N . VAL A 1 137 ? 13.970 -9.954 -44.468 1.00 50.97 137 VAL A N 1
ATOM 1124 C CA . VAL A 1 137 ? 14.821 -10.047 -45.676 1.00 50.97 137 VAL A CA 1
ATOM 1125 C C . VAL A 1 137 ? 15.083 -11.504 -46.115 1.00 50.97 137 VAL A C 1
ATOM 1127 O O . VAL A 1 137 ? 15.411 -11.755 -47.275 1.00 50.97 137 VAL A O 1
ATOM 1130 N N . GLY A 1 138 ? 14.874 -12.493 -45.237 1.00 45.78 138 GLY A N 1
ATOM 1131 C CA . GLY A 1 138 ? 15.066 -13.922 -45.533 1.00 45.78 138 GLY A CA 1
ATOM 1132 C C . GLY A 1 138 ? 13.979 -14.588 -46.394 1.00 45.78 138 GLY A C 1
ATOM 1133 O O . GLY A 1 138 ? 14.178 -15.711 -46.856 1.00 45.78 138 GLY A O 1
ATOM 1134 N N . LYS A 1 139 ? 12.842 -13.925 -46.653 1.00 40.00 139 LYS A N 1
ATOM 1135 C CA . LYS A 1 139 ? 11.776 -14.429 -47.541 1.00 40.00 139 LYS A CA 1
ATOM 1136 C C . LYS A 1 139 ? 11.754 -13.674 -48.866 1.00 40.00 139 LYS A C 1
ATOM 1138 O O . LYS A 1 139 ? 10.801 -12.970 -49.179 1.00 40.00 139 LYS A O 1
ATOM 1143 N N . GLY A 1 140 ? 12.790 -13.841 -49.679 1.00 46.22 140 GLY A N 1
ATOM 1144 C CA . GLY A 1 140 ? 12.710 -13.321 -51.038 1.00 46.22 140 GLY A CA 1
ATOM 1145 C C . GLY A 1 140 ? 13.982 -13.386 -51.847 1.00 46.22 140 GLY A C 1
ATOM 1146 O O . GLY A 1 140 ? 14.463 -12.332 -52.233 1.00 46.22 140 GLY A O 1
ATOM 1147 N N . ARG A 1 141 ? 14.471 -14.591 -52.166 1.00 32.94 141 ARG A N 1
ATOM 1148 C CA . ARG A 1 141 ? 15.158 -14.867 -53.443 1.00 32.94 141 ARG A CA 1
ATOM 1149 C C . ARG A 1 141 ? 14.901 -16.314 -53.868 1.00 32.94 141 ARG A C 1
ATOM 1151 O O . ARG A 1 141 ? 15.629 -17.217 -53.479 1.00 32.94 141 ARG A O 1
ATOM 1158 N N . TYR A 1 142 ? 13.842 -16.506 -54.652 1.00 39.59 142 TYR A N 1
ATOM 1159 C CA . TYR A 1 142 ? 13.803 -17.561 -55.663 1.00 39.59 142 TYR A CA 1
ATOM 1160 C C . TYR A 1 142 ? 14.548 -17.030 -56.883 1.00 39.59 142 TYR A C 1
ATOM 1162 O O . TYR A 1 142 ? 14.107 -16.012 -57.409 1.00 39.59 142 TYR A O 1
ATOM 1170 N N . TRP A 1 143 ? 15.640 -17.689 -57.269 1.00 42.28 143 TRP A N 1
ATOM 1171 C CA . TRP A 1 143 ? 16.018 -18.048 -58.643 1.00 42.28 143 TRP A CA 1
ATOM 1172 C C . TRP A 1 143 ? 16.973 -19.234 -58.549 1.00 42.28 143 TRP A C 1
ATOM 1174 O O . TRP A 1 143 ? 17.978 -19.103 -57.814 1.00 42.28 143 TRP A O 1
#

Organism: NCBI:txid13131

Foldseek 3Di:
DDDQLVVVVVVLVVVCVVVVPDQVRSLVCVLVVDDDPLNVVSVVVCVVPVPDTPVNSSVVSCCVRVCPVPLVVLVVCLQPAAQDPPDDLVNSLVVLVVSVCVNPVPDDPVVSVVSSLSRYDPVVNVVVVVVVVVVVVVPDDDD